Protein AF-A0A140LCU5-F1 (afdb_monomer)

pLDDT: mean 92.95, std 5.86, range [66.69, 97.81]

Organism: NCBI:txid520764

Mean predicted aligned error: 4.4 Å

Solvent-accessible surface area (backbone atoms only — not comparable to full-atom values): 4575 Å² total; per-residue (Å²): 132,67,42,29,36,39,40,36,28,30,22,70,68,72,45,81,46,75,50,78,38,72,70,52,78,80,88,76,47,70,85,67,49,50,61,53,45,51,48,51,38,73,62,53,80,55,81,47,100,45,43,46,40,71,39,75,72,49,73,46,80,43,74,74,87,84,79,88,89,75,79,89,127

Secondary structure (DSSP, 8-state):
--EEEEEEEEETTSPEEEEEEESPPTT--HHHHHHHHHHHHHH---EEBTEEEEEEEEEEEEE-----S----

Structure (mmCIF, N/CA/C/O backbone):
data_AF-A0A140LCU5-F1
#
_entry.id   AF-A0A140LCU5-F1
#
loop_
_atom_site.group_PDB
_atom_site.id
_atom_site.type_symbol
_atom_site.label_atom_id
_atom_site.label_alt_id
_atom_site.label_comp_id
_atom_site.label_asym_id
_atom_site.label_entity_id
_atom_site.label_seq_id
_atom_site.pdbx_PDB_ins_code
_atom_site.Cartn_x
_atom_site.Cartn_y
_atom_site.Cartn_z
_atom_site.occupancy
_atom_site.B_iso_or_equiv
_atom_site.auth_seq_id
_atom_site.auth_comp_id
_atom_site.auth_asym_id
_atom_site.auth_atom_id
_atom_site.pdbx_PDB_model_num
ATOM 1 N N . MET A 1 1 ? 9.304 -5.096 -19.190 1.00 66.69 1 MET A N 1
ATOM 2 C CA . MET A 1 1 ? 9.410 -5.222 -17.721 1.00 66.69 1 MET A CA 1
ATOM 3 C C . MET A 1 1 ? 8.000 -5.209 -17.169 1.00 66.69 1 MET A C 1
ATOM 5 O O . MET A 1 1 ? 7.282 -4.267 -17.474 1.00 66.69 1 MET A O 1
ATOM 9 N N . ALA A 1 2 ? 7.583 -6.245 -16.441 1.00 84.12 2 ALA A N 1
ATOM 10 C CA . ALA A 1 2 ? 6.271 -6.241 -15.797 1.00 84.12 2 ALA A CA 1
ATOM 11 C C . ALA A 1 2 ? 6.330 -5.348 -14.550 1.00 84.12 2 ALA A C 1
ATOM 13 O O . ALA A 1 2 ? 7.249 -5.483 -13.735 1.00 84.12 2 ALA A O 1
ATOM 14 N N . GLN A 1 3 ? 5.381 -4.424 -14.421 1.00 92.38 3 GLN A N 1
ATOM 15 C CA . GLN A 1 3 ? 5.253 -3.569 -13.243 1.00 92.38 3 GLN A CA 1
ATOM 16 C C . GLN A 1 3 ? 4.089 -4.052 -12.383 1.00 92.38 3 GLN A C 1
ATOM 18 O O . GLN A 1 3 ? 3.106 -4.605 -12.873 1.00 92.38 3 GLN A O 1
ATOM 23 N N . THR A 1 4 ? 4.192 -3.857 -11.076 1.00 95.62 4 THR A N 1
ATOM 24 C CA . THR A 1 4 ? 3.105 -4.158 -10.142 1.00 95.62 4 THR A CA 1
ATOM 25 C C . THR A 1 4 ? 2.961 -3.011 -9.164 1.00 95.62 4 THR A C 1
ATOM 27 O O . THR A 1 4 ? 3.926 -2.648 -8.494 1.00 95.62 4 THR A O 1
ATOM 30 N N . LEU A 1 5 ? 1.759 -2.455 -9.054 1.00 97.00 5 LEU A N 1
ATOM 31 C CA . LEU A 1 5 ? 1.437 -1.519 -7.987 1.00 97.00 5 LEU A CA 1
ATOM 32 C C . LEU A 1 5 ? 1.138 -2.316 -6.718 1.00 97.00 5 LEU A C 1
ATOM 34 O O . LEU A 1 5 ? 0.224 -3.139 -6.690 1.00 97.00 5 LEU A O 1
ATOM 38 N N . GLU A 1 6 ? 1.914 -2.072 -5.668 1.00 97.56 6 GLU A N 1
ATOM 39 C CA . GLU A 1 6 ? 1.642 -2.576 -4.327 1.00 97.56 6 GLU A CA 1
ATOM 40 C C . GLU A 1 6 ? 1.037 -1.460 -3.479 1.00 97.56 6 GLU A C 1
ATOM 42 O O . GLU A 1 6 ? 1.678 -0.435 -3.240 1.00 97.56 6 GLU A O 1
ATOM 47 N N . LEU A 1 7 ? -0.173 -1.698 -2.977 1.00 97.75 7 LEU A N 1
ATOM 48 C CA . LEU A 1 7 ? -0.831 -0.874 -1.971 1.00 97.75 7 LEU A CA 1
ATOM 49 C C . LEU A 1 7 ? -0.712 -1.569 -0.614 1.00 97.75 7 LEU A C 1
ATOM 51 O O . LEU A 1 7 ? -1.126 -2.718 -0.461 1.00 97.75 7 LEU A O 1
AT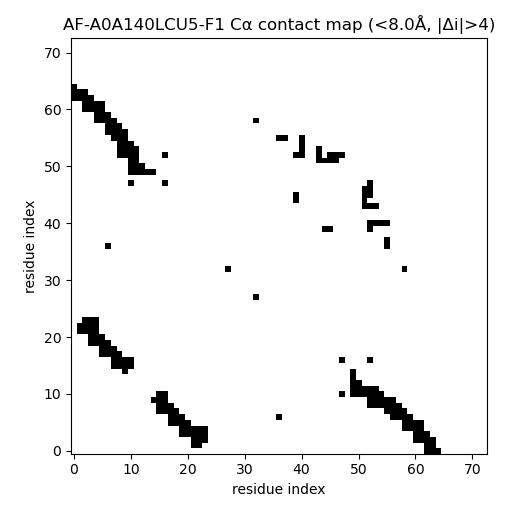OM 55 N N . SER A 1 8 ? -0.140 -0.882 0.369 1.00 97.75 8 SER A N 1
ATOM 56 C CA . SER A 1 8 ? 0.053 -1.386 1.728 1.00 97.75 8 SER A CA 1
ATOM 57 C C . SER A 1 8 ? -0.939 -0.753 2.696 1.00 97.75 8 SER A C 1
ATOM 59 O O . SER A 1 8 ? -1.110 0.467 2.730 1.00 97.75 8 SER A O 1
ATOM 61 N N . PHE A 1 9 ? -1.531 -1.589 3.541 1.00 97.81 9 PHE A N 1
ATOM 62 C CA . PHE A 1 9 ? -2.528 -1.215 4.537 1.00 97.81 9 PHE A CA 1
ATOM 63 C C . PHE A 1 9 ? -2.205 -1.845 5.890 1.00 97.81 9 PHE A C 1
ATOM 65 O O . PHE A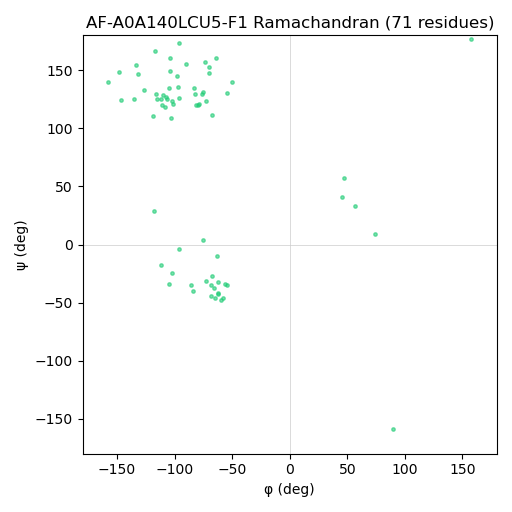 1 9 ? -1.565 -2.892 5.952 1.00 97.81 9 PHE A O 1
ATOM 72 N N . GLN A 1 10 ? -2.660 -1.228 6.973 1.00 97.19 10 GLN A N 1
ATOM 73 C CA . GLN A 1 10 ? -2.656 -1.814 8.309 1.00 97.19 10 GLN A CA 1
ATOM 74 C C . GLN A 1 10 ? -4.030 -2.420 8.588 1.00 97.19 10 GLN A C 1
ATOM 76 O O . GLN A 1 10 ? -5.049 -1.778 8.320 1.00 97.19 10 GLN A O 1
ATOM 81 N N . ASN A 1 11 ? -4.048 -3.629 9.143 1.00 96.88 11 ASN A N 1
ATOM 82 C CA . ASN A 1 11 ? -5.268 -4.252 9.650 1.00 96.88 11 ASN A CA 1
ATOM 83 C C . ASN A 1 11 ? -5.453 -4.054 11.163 1.00 96.88 11 ASN A C 1
ATOM 85 O O .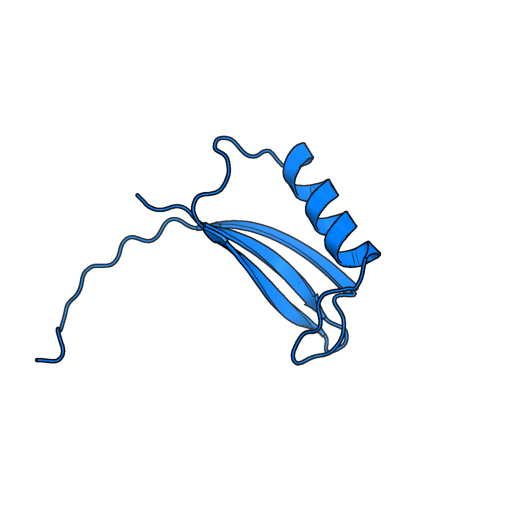 ASN A 1 11 ? -4.562 -3.538 11.843 1.00 96.88 11 ASN A O 1
ATOM 89 N N . GLU A 1 12 ? -6.600 -4.473 11.693 1.00 96.44 12 GLU A N 1
ATOM 90 C CA . GLU A 1 12 ? -6.938 -4.380 13.123 1.00 96.44 12 GLU A CA 1
ATOM 91 C C . GLU A 1 12 ? -5.896 -5.038 14.041 1.00 96.44 12 GLU A C 1
ATOM 93 O O . GLU A 1 12 ? -5.580 -4.511 15.106 1.00 96.44 12 GLU A O 1
ATOM 98 N N . ALA A 1 13 ? -5.282 -6.142 13.606 1.00 96.38 13 ALA A N 1
ATOM 99 C CA . ALA A 1 13 ? -4.194 -6.803 14.329 1.00 96.38 13 ALA A CA 1
ATOM 100 C C . ALA A 1 13 ? -2.836 -6.068 14.239 1.00 96.38 13 ALA A C 1
ATOM 102 O O . ALA A 1 13 ? -1.820 -6.597 14.697 1.00 96.38 13 ALA A O 1
ATOM 103 N N . GLY A 1 14 ? -2.779 -4.888 13.611 1.00 96.50 14 GLY A N 1
ATOM 104 C CA . GLY A 1 14 ? -1.563 -4.089 13.438 1.00 96.50 14 GLY A CA 1
ATOM 105 C C . GLY A 1 14 ? -0.581 -4.632 12.395 1.00 96.50 14 GLY A C 1
ATOM 106 O O . GLY A 1 14 ? 0.544 -4.145 12.295 1.00 96.50 14 GLY A O 1
ATOM 107 N N . ARG A 1 15 ? -0.977 -5.639 11.612 1.00 96.69 15 ARG A N 1
ATOM 108 C CA . ARG A 1 15 ? -0.147 -6.258 10.569 1.00 96.69 15 ARG A CA 1
ATOM 109 C C . ARG A 1 15 ? -0.347 -5.550 9.232 1.00 96.69 15 ARG A C 1
ATOM 111 O O . ARG A 1 15 ? -1.396 -4.966 8.968 1.00 96.69 15 ARG A O 1
ATOM 118 N N . THR A 1 16 ? 0.654 -5.645 8.359 1.00 97.00 16 THR A N 1
ATOM 119 C CA . THR A 1 16 ? 0.556 -5.120 6.994 1.00 97.00 16 THR A CA 1
ATOM 120 C C . THR A 1 16 ? -0.180 -6.097 6.079 1.00 97.00 16 THR A C 1
ATOM 122 O O . THR A 1 16 ? 0.289 -7.212 5.855 1.00 97.00 16 THR A O 1
ATOM 125 N N . ALA A 1 17 ? -1.289 -5.649 5.499 1.00 96.19 17 ALA A N 1
ATOM 126 C CA . ALA A 1 17 ? -1.952 -6.283 4.368 1.00 96.19 17 ALA A CA 1
ATOM 127 C C . ALA A 1 17 ? -1.538 -5.586 3.064 1.00 96.19 17 ALA A C 1
ATOM 129 O O . ALA A 1 17 ? -1.311 -4.375 3.046 1.00 96.19 17 ALA A O 1
ATOM 130 N N . ARG A 1 18 ? -1.416 -6.346 1.972 1.00 95.88 18 ARG A N 1
ATOM 131 C CA . ARG A 1 18 ? -0.980 -5.829 0.668 1.00 95.88 18 ARG A CA 1
ATOM 132 C C . ARG A 1 18 ? -1.979 -6.199 -0.415 1.00 95.88 18 ARG A C 1
ATOM 134 O O . ARG A 1 18 ? -2.367 -7.359 -0.512 1.00 95.88 18 ARG A O 1
ATOM 141 N N . ILE A 1 19 ? -2.335 -5.224 -1.242 1.00 94.75 19 ILE A N 1
ATOM 142 C CA . ILE A 1 19 ? -3.084 -5.427 -2.483 1.00 94.75 19 ILE A CA 1
ATOM 143 C C . ILE A 1 19 ? -2.107 -5.213 -3.640 1.00 94.75 19 ILE A C 1
ATOM 145 O O . ILE A 1 19 ? -1.420 -4.192 -3.689 1.00 94.75 19 ILE A O 1
ATOM 149 N N . LEU A 1 20 ? -2.021 -6.193 -4.539 1.00 95.31 20 LEU A N 1
ATOM 150 C CA . LEU A 1 20 ? -1.133 -6.175 -5.700 1.00 95.31 20 LEU A CA 1
ATOM 151 C C . LEU A 1 20 ? -1.962 -6.028 -6.972 1.00 95.31 20 LEU A C 1
ATOM 153 O O . LEU A 1 20 ? -2.893 -6.800 -7.193 1.00 95.31 20 LEU A O 1
ATOM 157 N N . ILE A 1 21 ? -1.604 -5.058 -7.805 1.00 95.06 21 ILE A N 1
ATOM 158 C CA . ILE A 1 21 ? -2.248 -4.798 -9.092 1.00 95.06 21 ILE A CA 1
ATOM 159 C C . ILE A 1 21 ? -1.182 -4.971 -10.170 1.00 95.06 21 ILE A C 1
ATOM 161 O O . ILE A 1 21 ? -0.230 -4.190 -10.238 1.00 95.06 21 ILE A O 1
ATOM 165 N N . ALA A 1 22 ? -1.317 -6.034 -10.961 1.00 94.88 22 ALA A N 1
ATOM 166 C CA . ALA A 1 22 ? -0.463 -6.277 -12.116 1.00 94.88 22 ALA A CA 1
ATOM 167 C C . ALA A 1 22 ? -0.770 -5.266 -13.226 1.00 94.88 22 ALA A C 1
ATOM 169 O O . ALA A 1 22 ? -1.915 -4.832 -13.352 1.00 94.88 22 ALA A O 1
ATOM 170 N N . ASP A 1 23 ? 0.259 -4.905 -13.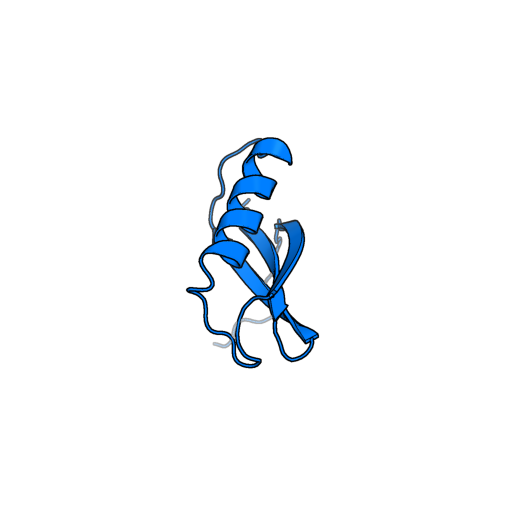993 1.00 93.12 23 ASP A N 1
ATOM 171 C CA . ASP A 1 23 ? 0.176 -3.985 -15.132 1.00 93.12 23 ASP A CA 1
ATOM 172 C C . ASP A 1 23 ? -0.613 -2.703 -14.801 1.00 93.12 23 ASP A C 1
ATOM 174 O O . ASP A 1 23 ? -1.639 -2.406 -15.423 1.00 93.12 23 ASP A O 1
ATOM 178 N N . PRO A 1 24 ? -0.184 -1.947 -13.768 1.00 94.62 24 PRO A N 1
ATOM 179 C CA . PRO A 1 24 ? -0.879 -0.736 -13.371 1.00 94.62 24 PRO A CA 1
ATOM 180 C C . PRO A 1 24 ? -0.826 0.311 -14.487 1.00 94.62 24 PRO A C 1
ATOM 182 O O . PRO A 1 24 ? 0.052 0.291 -15.351 1.00 94.62 24 PRO A O 1
ATOM 185 N N . LYS A 1 25 ? -1.746 1.278 -14.421 1.00 93.00 25 LYS A N 1
ATOM 186 C CA . LYS A 1 25 ? -1.711 2.466 -15.280 1.00 93.00 25 LYS A CA 1
ATOM 187 C C . LYS A 1 25 ? -0.318 3.116 -15.229 1.00 93.00 25 LYS A C 1
ATOM 189 O O . LYS A 1 25 ? 0.286 3.229 -14.164 1.00 93.00 25 LYS A O 1
ATOM 194 N N . GLU A 1 26 ? 0.173 3.571 -16.376 1.00 90.62 26 GLU A N 1
ATOM 195 C CA . GLU A 1 26 ? 1.438 4.302 -16.450 1.00 90.62 26 GLU A CA 1
ATOM 196 C C . GLU A 1 26 ? 1.333 5.701 -15.825 1.00 90.62 26 GLU A C 1
ATOM 198 O O . GLU A 1 26 ? 0.272 6.327 -15.840 1.00 90.62 26 GLU A O 1
ATOM 203 N N . ASN A 1 27 ? 2.464 6.212 -15.328 1.00 90.94 27 ASN A N 1
ATOM 204 C CA . ASN A 1 27 ? 2.597 7.563 -14.767 1.00 90.94 27 ASN A CA 1
ATOM 205 C C . ASN A 1 27 ? 1.629 7.870 -13.610 1.00 90.94 27 ASN A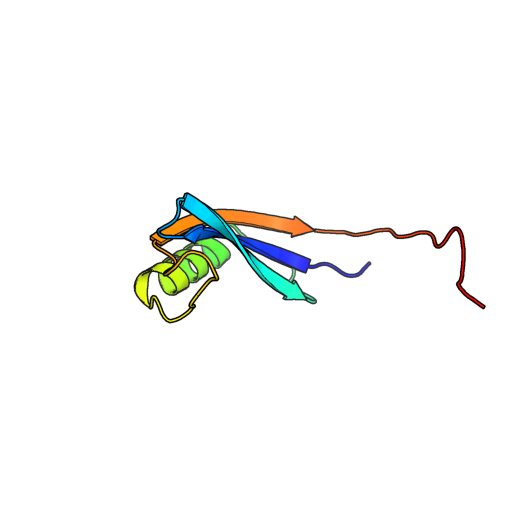 C 1
ATOM 207 O O . ASN A 1 27 ? 1.210 9.015 -13.450 1.00 90.94 27 ASN A O 1
ATOM 211 N N . LEU A 1 28 ? 1.294 6.856 -12.803 1.00 94.19 28 LEU A N 1
ATOM 212 C CA . LEU A 1 28 ? 0.472 7.028 -11.607 1.00 94.19 28 LEU A CA 1
ATOM 213 C C . LEU A 1 28 ? 1.054 8.090 -10.678 1.00 94.19 28 LEU A C 1
ATOM 215 O O . LEU A 1 28 ? 2.227 8.031 -10.297 1.00 94.19 28 LEU A O 1
ATOM 219 N N . THR A 1 29 ? 0.201 9.020 -10.266 1.00 95.69 29 THR A N 1
ATOM 220 C CA . THR A 1 29 ? 0.561 10.068 -9.311 1.00 95.69 29 THR A CA 1
ATOM 221 C C . THR A 1 29 ? -0.020 9.780 -7.923 1.00 95.69 29 THR A C 1
ATOM 223 O O . THR A 1 29 ? -0.989 9.025 -7.785 1.00 95.69 29 THR A O 1
ATOM 226 N N . PRO A 1 30 ? 0.521 10.401 -6.858 1.00 94.94 30 PRO A N 1
ATOM 227 C CA . PRO A 1 30 ? -0.076 10.310 -5.526 1.00 94.94 30 PRO A CA 1
ATOM 228 C C . PRO A 1 30 ? -1.546 10.758 -5.484 1.00 94.94 30 PRO A C 1
ATOM 230 O O . PRO A 1 30 ? -2.337 10.172 -4.751 1.00 94.94 30 PRO A O 1
ATOM 233 N N . GLU A 1 31 ? -1.921 11.749 -6.297 1.00 96.44 31 GLU A N 1
ATOM 234 C CA . GLU A 1 31 ? -3.286 12.292 -6.377 1.00 96.44 31 GLU A CA 1
ATOM 235 C C . GLU A 1 31 ? -4.292 11.287 -6.951 1.00 96.44 31 GLU A C 1
ATOM 237 O O . GLU A 1 31 ? -5.471 11.333 -6.613 1.00 96.44 31 GLU A O 1
ATOM 242 N N . GLU A 1 32 ? -3.835 10.349 -7.784 1.00 95.31 32 GLU A N 1
ATOM 243 C CA . GLU A 1 32 ? -4.667 9.270 -8.322 1.00 95.31 32 GLU A CA 1
ATOM 244 C C . GLU A 1 32 ? -4.738 8.067 -7.373 1.00 95.31 32 GLU A C 1
ATOM 246 O O . GLU A 1 32 ? -5.770 7.402 -7.282 1.00 95.31 32 GLU A O 1
ATOM 251 N N . VAL A 1 33 ? -3.649 7.772 -6.654 1.00 96.75 33 VAL A N 1
ATOM 252 C CA . VAL A 1 33 ? -3.545 6.570 -5.812 1.00 96.75 33 VAL A CA 1
ATOM 253 C C . VAL A 1 33 ? -4.155 6.776 -4.425 1.00 96.75 33 VAL A C 1
ATOM 255 O O . VAL A 1 33 ? -4.836 5.880 -3.922 1.00 96.75 33 VAL A O 1
ATOM 258 N N . GLN A 1 34 ? -3.954 7.943 -3.804 1.00 96.94 34 GLN A N 1
ATOM 259 C CA . GLN A 1 34 ? -4.438 8.211 -2.446 1.00 96.94 34 GLN A CA 1
ATOM 260 C C . GLN A 1 34 ? -5.966 8.048 -2.311 1.00 96.94 34 GLN A C 1
ATOM 262 O O . GLN A 1 34 ? -6.387 7.319 -1.410 1.00 96.94 34 GLN A O 1
ATOM 267 N N . PRO A 1 35 ? -6.810 8.585 -3.219 1.00 97.25 35 PRO A N 1
ATOM 268 C CA . PRO A 1 35 ? -8.261 8.423 -3.114 1.00 97.25 35 PRO A CA 1
ATOM 269 C C . PRO A 1 35 ? -8.711 6.962 -3.201 1.00 97.25 35 PRO A C 1
ATOM 271 O O . PRO A 1 35 ? -9.690 6.570 -2.568 1.00 97.25 35 PRO A O 1
ATOM 274 N N . VAL A 1 36 ? -7.992 6.133 -3.965 1.00 95.12 36 VAL A N 1
ATOM 275 C CA . VAL A 1 36 ? -8.268 4.694 -4.058 1.00 95.12 36 VAL A CA 1
ATOM 276 C C . VAL A 1 36 ? -7.944 4.008 -2.734 1.00 95.12 36 VAL A C 1
ATOM 278 O O . VAL A 1 36 ? -8.737 3.200 -2.253 1.00 95.12 36 VAL A O 1
ATOM 281 N N . MET A 1 37 ? -6.809 4.343 -2.116 1.00 97.25 37 MET A N 1
ATOM 282 C CA . MET A 1 37 ? -6.451 3.804 -0.804 1.00 97.25 37 MET A CA 1
ATOM 283 C C . MET A 1 37 ? -7.460 4.216 0.276 1.00 97.25 37 MET A C 1
ATOM 285 O O . MET A 1 37 ? -7.875 3.374 1.072 1.00 97.25 37 MET A O 1
ATOM 289 N N . ASP A 1 38 ? -7.916 5.467 0.268 1.00 97.00 38 ASP A N 1
ATOM 290 C CA . ASP A 1 38 ? -8.935 5.959 1.203 1.00 97.00 38 ASP A CA 1
ATOM 291 C C . ASP A 1 38 ? -10.290 5.275 0.971 1.00 97.00 38 ASP A C 1
ATOM 293 O O . ASP A 1 38 ? -11.001 4.921 1.917 1.00 97.00 38 ASP A O 1
ATOM 297 N N . LEU A 1 39 ? -10.638 5.011 -0.293 1.00 96.38 39 LEU A N 1
ATOM 298 C CA . LEU A 1 39 ? -11.832 4.250 -0.643 1.00 96.38 39 LEU A CA 1
ATOM 299 C C . LEU A 1 39 ? -11.766 2.819 -0.093 1.00 96.38 39 LEU A C 1
ATOM 301 O O . LEU A 1 39 ? -12.755 2.337 0.451 1.00 96.38 39 LEU A O 1
ATOM 305 N N . VAL A 1 40 ? -10.611 2.155 -0.183 1.00 94.81 40 VAL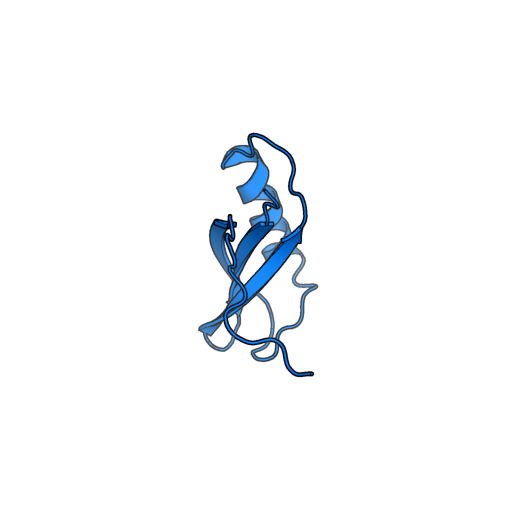 A N 1
ATOM 306 C CA . VAL A 1 40 ? -10.409 0.804 0.368 1.00 94.81 40 VAL A CA 1
ATOM 307 C C . VAL A 1 40 ? -10.650 0.783 1.879 1.00 94.81 40 VAL A C 1
ATOM 309 O O . VAL A 1 40 ? -11.400 -0.070 2.354 1.00 94.81 40 VAL A O 1
ATOM 312 N N . VAL A 1 41 ? -10.076 1.740 2.619 1.00 95.75 41 VAL A N 1
ATOM 313 C CA . VAL A 1 41 ? -10.276 1.849 4.075 1.00 95.75 41 VAL A CA 1
ATOM 314 C C . VAL A 1 41 ? -11.738 2.171 4.400 1.00 95.75 41 VAL A C 1
ATOM 316 O O . VAL A 1 41 ? -12.334 1.527 5.255 1.00 95.75 41 VAL A O 1
ATOM 319 N N . SER A 1 42 ? -12.351 3.132 3.700 1.00 96.31 42 SER A N 1
ATOM 320 C CA . SER A 1 42 ? -13.729 3.561 3.996 1.00 96.31 42 SER A CA 1
ATOM 321 C C . SER A 1 42 ? -14.784 2.504 3.681 1.00 96.31 42 SER A C 1
ATOM 323 O O . SER A 1 42 ? -15.791 2.413 4.380 1.00 96.31 42 SER A O 1
ATOM 325 N N . LYS A 1 43 ? -14.582 1.711 2.622 1.00 93.94 43 LYS A N 1
ATOM 326 C CA . LYS A 1 43 ? -15.503 0.630 2.262 1.00 93.94 43 LYS A CA 1
ATOM 327 C C . LYS A 1 43 ? -15.393 -0.542 3.219 1.00 93.94 43 LYS A C 1
ATOM 329 O O . LYS A 1 43 ? -16.400 -1.208 3.425 1.00 93.94 43 LYS A O 1
ATOM 334 N N . ASN A 1 44 ? -14.202 -0.783 3.767 1.00 88.19 44 ASN A N 1
ATOM 335 C CA . ASN A 1 44 ? -13.925 -1.880 4.686 1.00 88.19 44 ASN A CA 1
ATOM 336 C C . ASN A 1 44 ? -14.513 -3.231 4.217 1.00 88.19 44 ASN A C 1
ATOM 338 O O . ASN A 1 44 ? -15.105 -3.992 4.973 1.00 88.19 44 ASN A O 1
ATOM 342 N N . ILE A 1 45 ? -14.410 -3.495 2.912 1.00 85.00 45 ILE A N 1
ATOM 343 C CA . ILE A 1 45 ? -14.940 -4.713 2.276 1.00 85.00 45 ILE A CA 1
ATOM 344 C C . ILE A 1 45 ? -13.877 -5.806 2.124 1.00 85.00 45 ILE A C 1
ATOM 346 O O . ILE A 1 45 ? -14.168 -6.892 1.629 1.00 85.00 45 ILE A O 1
ATOM 350 N N . PHE A 1 46 ? -12.633 -5.509 2.498 1.00 87.25 46 PHE A N 1
ATOM 351 C CA . PHE A 1 46 ? -11.505 -6.420 2.366 1.00 87.25 46 PHE A CA 1
ATOM 352 C C . PHE A 1 46 ? -11.170 -7.023 3.724 1.00 87.25 46 PHE A C 1
ATOM 354 O O . PHE A 1 46 ? -10.602 -6.355 4.585 1.00 87.25 46 PHE A O 1
ATOM 361 N N . SER A 1 47 ? -11.472 -8.308 3.886 1.00 83.19 47 SER A N 1
ATOM 362 C CA . SER A 1 47 ? -11.072 -9.065 5.068 1.00 83.19 47 SER A CA 1
ATOM 363 C C . SER A 1 47 ? -9.640 -9.570 4.921 1.00 83.19 47 SER A C 1
ATOM 365 O O . SER A 1 47 ? -9.250 -10.114 3.885 1.00 83.19 47 SER A O 1
ATOM 367 N N . THR A 1 48 ? -8.849 -9.423 5.978 1.00 89.69 48 THR A N 1
ATOM 368 C CA . THR A 1 48 ? -7.481 -9.944 6.047 1.00 89.69 48 THR A CA 1
ATOM 369 C C . THR A 1 48 ? -7.382 -10.991 7.154 1.00 89.69 48 THR A C 1
ATOM 371 O O . THR A 1 48 ? -8.240 -11.079 8.030 1.00 89.69 48 THR A O 1
ATOM 374 N N . SER A 1 49 ? -6.297 -11.765 7.187 1.00 89.25 49 SER A N 1
ATOM 375 C CA . SER A 1 49 ? -6.068 -12.737 8.268 1.00 89.25 49 SER A CA 1
ATOM 376 C C . SER A 1 49 ? -5.914 -12.101 9.660 1.00 89.25 49 SER A C 1
ATOM 378 O O . SER A 1 49 ? -5.811 -12.819 10.648 1.00 89.25 49 SER A O 1
ATOM 380 N N . GLY A 1 50 ? -5.794 -10.773 9.745 1.00 91.88 50 GLY A N 1
ATOM 381 C CA . GLY A 1 50 ? -5.713 -10.015 10.994 1.00 91.88 50 GLY A CA 1
ATOM 382 C C . GLY A 1 50 ? -6.867 -9.031 11.168 1.00 91.88 50 GLY A C 1
ATOM 383 O O . GLY A 1 50 ? -6.658 -7.993 11.785 1.00 91.88 50 GLY A O 1
ATOM 384 N N . GLY A 1 51 ? -8.029 -9.338 10.590 1.00 93.81 51 GLY A N 1
ATOM 385 C CA . GLY A 1 51 ? -9.217 -8.491 10.648 1.00 93.81 51 GLY A CA 1
ATOM 386 C C . GLY A 1 51 ? -9.290 -7.487 9.506 1.00 93.81 51 GLY A C 1
ATOM 387 O O . GLY A 1 51 ? -8.670 -7.662 8.447 1.00 93.81 51 GLY A O 1
ATOM 388 N N . ASP A 1 52 ? -10.063 -6.447 9.745 1.00 95.44 52 ASP A N 1
ATOM 389 C CA . ASP A 1 52 ? -10.421 -5.431 8.766 1.00 95.44 52 ASP A CA 1
ATOM 390 C C . ASP A 1 52 ? -9.264 -4.475 8.456 1.00 95.44 52 ASP A C 1
ATOM 392 O O . ASP A 1 52 ? -8.322 -4.325 9.240 1.00 95.44 52 ASP A O 1
ATOM 396 N N . ILE A 1 53 ? -9.307 -3.831 7.287 1.00 96.38 53 ILE A N 1
ATOM 397 C CA . ILE A 1 53 ? -8.339 -2.789 6.922 1.00 96.38 53 ILE A CA 1
ATOM 398 C C . ILE A 1 53 ? -8.736 -1.484 7.615 1.00 96.38 53 ILE A C 1
ATOM 400 O O . ILE A 1 53 ? -9.799 -0.935 7.351 1.00 96.38 53 ILE A O 1
ATOM 404 N N . VAL A 1 54 ? -7.838 -0.935 8.436 1.00 95.75 54 VAL A N 1
ATOM 405 C CA . VAL A 1 54 ? -8.121 0.266 9.245 1.00 95.75 54 VAL A CA 1
ATOM 406 C C . VAL A 1 54 ? -7.339 1.503 8.818 1.00 95.75 54 VAL A C 1
ATOM 408 O O . VAL A 1 54 ? -7.688 2.615 9.208 1.00 95.75 54 VAL A O 1
ATOM 411 N N . LYS A 1 55 ? -6.256 1.345 8.043 1.00 96.25 55 LYS A N 1
ATOM 412 C CA . LYS A 1 55 ? -5.393 2.474 7.665 1.00 96.25 55 LYS A CA 1
ATOM 413 C C . LYS A 1 55 ? -4.577 2.209 6.401 1.00 96.25 55 LYS A C 1
ATOM 415 O O . LYS A 1 55 ? -3.998 1.136 6.243 1.00 96.25 55 LYS A O 1
ATOM 420 N N . ALA A 1 56 ? -4.458 3.221 5.543 1.00 97.38 56 ALA A N 1
ATOM 421 C CA . ALA A 1 56 ? -3.509 3.249 4.433 1.00 97.38 56 ALA A CA 1
ATOM 422 C C . ALA A 1 56 ? -2.079 3.514 4.943 1.00 97.38 56 ALA A C 1
ATOM 424 O O . ALA A 1 56 ? -1.858 4.432 5.735 1.00 97.38 56 ALA A O 1
ATOM 425 N N . LEU A 1 57 ? -1.108 2.710 4.501 1.00 97.81 57 LEU A N 1
ATOM 426 C CA . LEU A 1 57 ? 0.305 2.858 4.879 1.00 97.81 57 LEU A CA 1
ATOM 427 C C . LEU A 1 57 ? 1.159 3.451 3.756 1.00 97.81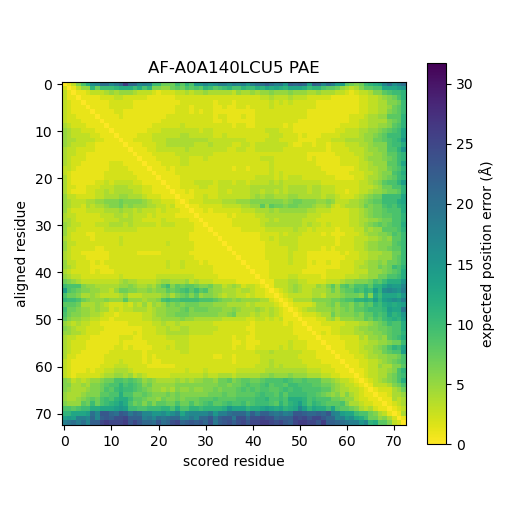 57 LEU A C 1
ATOM 429 O O . LEU A 1 57 ? 2.107 4.179 4.035 1.00 97.81 57 LEU A O 1
ATOM 433 N N . GLY A 1 58 ? 0.840 3.137 2.502 1.00 97.50 58 GLY A N 1
ATOM 434 C CA . GLY A 1 58 ? 1.499 3.718 1.335 1.00 97.50 58 GLY A CA 1
ATOM 435 C C . GLY A 1 58 ? 1.368 2.856 0.086 1.00 97.50 58 GLY A C 1
ATOM 436 O O . GLY A 1 58 ? 0.838 1.744 0.130 1.00 97.50 58 GLY A O 1
ATOM 437 N N . ALA A 1 59 ? 1.891 3.369 -1.021 1.00 97.69 59 ALA A N 1
ATOM 438 C CA . ALA A 1 59 ? 1.882 2.710 -2.317 1.00 97.69 59 ALA A CA 1
ATOM 439 C C . ALA A 1 59 ? 3.274 2.744 -2.953 1.00 97.69 59 ALA A C 1
ATOM 441 O O . ALA A 1 59 ? 4.016 3.710 -2.774 1.00 97.69 59 ALA A O 1
ATOM 442 N N . ARG A 1 60 ? 3.633 1.702 -3.708 1.00 96.44 60 ARG A N 1
ATOM 443 C CA . ARG A 1 60 ? 4.8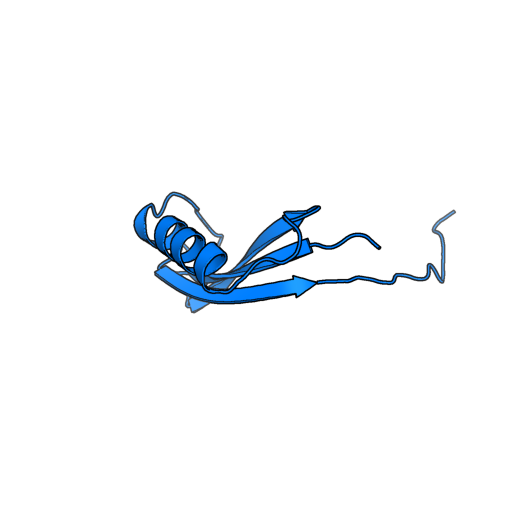63 1.688 -4.512 1.00 96.44 60 ARG A CA 1
ATOM 444 C C . ARG A 1 60 ? 4.713 0.865 -5.783 1.00 96.44 60 ARG A C 1
ATOM 446 O O . ARG A 1 60 ? 4.020 -0.150 -5.788 1.00 96.44 60 ARG A O 1
ATOM 453 N N . ILE A 1 61 ? 5.427 1.268 -6.830 1.00 95.81 61 ILE A N 1
ATOM 454 C CA . ILE A 1 61 ? 5.635 0.441 -8.019 1.00 95.81 61 ILE A CA 1
ATOM 455 C C . ILE A 1 61 ? 6.781 -0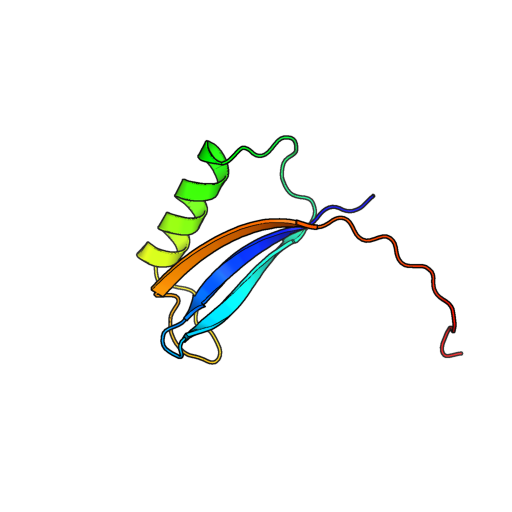.530 -7.742 1.00 95.81 61 ILE A C 1
ATOM 457 O O . ILE A 1 61 ? 7.855 -0.139 -7.287 1.00 95.81 61 ILE A O 1
ATOM 461 N N . ILE A 1 62 ? 6.537 -1.808 -8.008 1.00 94.69 62 ILE A N 1
ATOM 462 C CA . ILE A 1 62 ? 7.525 -2.875 -7.941 1.00 94.69 62 ILE A CA 1
ATOM 463 C C . ILE A 1 62 ? 7.870 -3.280 -9.369 1.00 94.69 62 ILE A C 1
ATOM 465 O O . ILE A 1 62 ? 6.994 -3.662 -10.144 1.00 94.69 62 ILE A O 1
ATOM 469 N N . ILE A 1 63 ? 9.162 -3.233 -9.678 1.00 92.31 63 ILE A N 1
ATOM 470 C CA . ILE A 1 63 ? 9.754 -3.785 -10.895 1.00 92.31 63 ILE A CA 1
ATOM 471 C C . ILE A 1 63 ? 10.601 -4.969 -10.444 1.00 92.31 63 ILE A C 1
ATOM 473 O O . ILE A 1 63 ? 11.413 -4.831 -9.527 1.00 92.31 63 ILE A O 1
ATOM 477 N N . ARG A 1 64 ? 10.356 -6.150 -11.014 1.00 87.00 64 ARG A N 1
ATOM 478 C CA . ARG A 1 64 ? 11.094 -7.369 -10.668 1.00 87.00 64 ARG A CA 1
ATOM 479 C C . ARG A 1 64 ? 11.880 -7.841 -11.876 1.00 87.00 64 ARG A C 1
ATOM 481 O O . ARG A 1 64 ? 11.284 -8.116 -12.911 1.00 87.00 64 ARG A O 1
ATOM 488 N N . ASP A 1 65 ? 13.178 -8.015 -11.678 1.00 85.56 65 ASP A N 1
ATOM 489 C CA . ASP A 1 65 ? 14.039 -8.774 -12.572 1.00 85.56 65 ASP A CA 1
ATOM 490 C C . ASP A 1 65 ? 14.397 -10.077 -11.854 1.00 85.56 65 ASP A C 1
ATOM 492 O O . ASP A 1 65 ? 14.961 -10.063 -10.759 1.00 85.56 65 ASP A O 1
ATOM 496 N N . ALA A 1 66 ? 13.998 -11.208 -12.432 1.00 84.31 66 ALA A N 1
ATOM 497 C CA . ALA A 1 66 ? 14.292 -12.529 -11.896 1.00 84.31 66 ALA A CA 1
ATOM 498 C C . ALA A 1 66 ? 15.169 -13.285 -12.893 1.00 84.31 66 ALA A C 1
ATOM 500 O O . ALA A 1 66 ? 14.837 -13.372 -14.073 1.00 84.31 66 ALA A O 1
ATOM 501 N N . VAL A 1 67 ? 16.279 -13.835 -12.402 1.00 89.38 67 VAL A N 1
ATOM 502 C CA . VAL A 1 67 ? 17.121 -14.773 -13.147 1.00 89.38 67 VAL A CA 1
ATOM 503 C C . VAL A 1 67 ? 16.960 -16.128 -12.484 1.00 89.38 67 VAL A C 1
ATOM 505 O O . VAL A 1 67 ? 17.224 -16.281 -11.292 1.00 89.38 67 VAL A O 1
ATOM 508 N N . GLU A 1 68 ? 16.486 -17.103 -13.246 1.00 88.12 68 GLU A N 1
ATOM 509 C CA . GLU A 1 68 ? 16.376 -18.474 -12.773 1.00 88.12 68 GLU A CA 1
ATOM 510 C C . GLU A 1 68 ? 17.773 -19.097 -12.690 1.00 88.12 68 GLU A C 1
ATOM 512 O O . GLU A 1 68 ? 18.523 -19.096 -13.665 1.00 88.12 68 GLU A O 1
ATOM 517 N N . ILE A 1 69 ? 18.140 -19.583 -11.502 1.00 92.69 69 ILE A N 1
ATOM 518 C CA . ILE A 1 69 ? 19.458 -20.187 -11.246 1.00 92.69 69 ILE A CA 1
ATOM 519 C C . ILE A 1 69 ? 19.372 -21.719 -11.207 1.00 92.69 69 ILE A C 1
ATOM 521 O O . ILE A 1 69 ? 20.363 -22.396 -11.467 1.00 92.69 69 ILE A O 1
ATOM 525 N N . ILE A 1 70 ? 18.197 -22.277 -10.897 1.00 89.75 70 ILE A N 1
ATOM 526 C CA . ILE A 1 70 ? 17.939 -23.721 -10.866 1.00 89.75 70 ILE A CA 1
ATOM 527 C C . ILE A 1 70 ? 16.492 -23.957 -11.302 1.00 89.75 70 ILE A C 1
ATOM 529 O O . ILE A 1 70 ? 15.576 -23.436 -10.667 1.00 89.75 70 ILE A O 1
ATOM 533 N N . THR A 1 71 ? 16.298 -24.781 -12.328 1.00 83.31 71 THR A N 1
ATOM 534 C CA . THR A 1 71 ? 14.984 -25.289 -12.737 1.00 83.31 71 THR A CA 1
ATOM 535 C C . THR A 1 71 ? 14.789 -26.665 -12.115 1.00 83.31 71 THR A C 1
ATOM 537 O O . THR A 1 71 ? 15.645 -27.538 -12.269 1.00 83.31 71 THR A O 1
ATOM 540 N N . ALA A 1 72 ? 13.692 -26.871 -11.384 1.00 79.50 72 ALA A N 1
ATOM 541 C CA . ALA A 1 72 ? 13.304 -28.220 -10.988 1.00 79.50 72 ALA A CA 1
ATOM 542 C C . ALA A 1 72 ? 12.906 -28.979 -12.265 1.00 79.50 72 ALA A C 1
ATOM 544 O O . ALA A 1 72 ? 11.945 -28.587 -12.927 1.00 79.50 72 ALA A O 1
ATOM 545 N N . GLY A 1 73 ? 13.720 -29.968 -12.645 1.00 71.81 73 GLY A N 1
ATOM 546 C CA . GLY A 1 73 ? 13.468 -30.840 -13.795 1.00 71.81 73 GLY A CA 1
ATOM 547 C C . GLY A 1 73 ? 12.287 -31.778 -13.599 1.00 71.81 73 GLY A C 1
ATOM 548 O O . GLY A 1 73 ? 11.873 -31.982 -12.434 1.00 71.81 73 GLY A O 1
#

Foldseek 3Di:
DKKKKWWWFAFPQRDIDIDIDTPDDPPDDCVNVVVVQVVQQVVQPDADPRGTTNGTDDMDMDDDDDDDPDDDD

Sequence (73 aa):
MAQTLELSFQNEAGRTARILIADPKENLTPEEVQPVMDLVVSKNIFSTSGGDIVKALGARIIIRDAVEIITAG

InterPro domains:
  IPR021321 Protein of unknown function DUF2922 [PF11148] (3-68)

Radius of gyration: 14.93 Å; Cα contacts (8 Å, |Δi|>4): 112; chains: 1; bounding box: 35×43×32 Å

Nearest PDB structures (foldseek):
  7okw-assembly1_B  TM=5.358E-01  e=9.385E-01  Homo sapiens